Protein AF-A0A923QAM9-F1 (afdb_monomer_lite)

pLDDT: mean 91.82, std 8.83, range [59.16, 98.12]

Secondary structure (DSSP, 8-state):
--HHHHHHHHHHHH-GGG----SSHHHHHHHHHHHHHHHTTSS-------S-HHHHHHHHHHT---

Foldseek 3Di:
DDQVVVQVVVCVVPNNVPGDDDPDLVVVVVVQVVVQVVPPPPHHGDDDFDDDPVRVVVVCVVPDDD

Structure (mmCIF, N/CA/C/O backbone):
data_AF-A0A923QAM9-F1
#
_entry.id   AF-A0A923QAM9-F1
#
loop_
_atom_site.group_PDB
_atom_site.id
_atom_site.type_symbol
_atom_site.label_atom_id
_atom_site.label_alt_id
_atom_site.label_comp_id
_atom_site.label_asym_id
_atom_site.label_entity_id
_atom_site.label_seq_id
_atom_site.pdbx_PDB_ins_code
_atom_site.Cartn_x
_atom_site.Cartn_y
_atom_site.Cartn_z
_atom_site.occupancy
_atom_site.B_iso_or_equiv
_atom_site.auth_seq_id
_atom_site.auth_comp_id
_atom_site.auth_asym_id
_atom_site.auth_atom_id
_atom_site.pdbx_PDB_model_num
ATOM 1 N N . MET A 1 1 ? -14.180 3.233 -0.270 1.00 80.94 1 MET A N 1
ATOM 2 C CA . MET A 1 1 ? -14.028 2.904 -1.702 1.00 80.94 1 MET A CA 1
ATOM 3 C C . MET A 1 1 ? -13.583 1.455 -1.779 1.00 80.94 1 MET A C 1
ATOM 5 O O . MET A 1 1 ? -12.750 1.102 -0.954 1.00 80.94 1 MET A O 1
ATOM 9 N N . PRO A 1 2 ? -14.163 0.623 -2.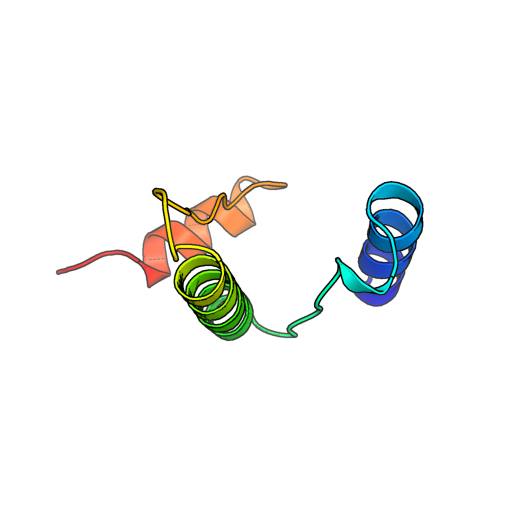659 1.00 89.62 2 PRO A N 1
ATOM 10 C CA . PRO A 1 2 ? -13.685 -0.746 -2.872 1.00 89.62 2 PRO A CA 1
ATOM 11 C C . PRO A 1 2 ? -12.213 -0.762 -3.305 1.00 89.62 2 PRO A C 1
ATOM 13 O O . PRO A 1 2 ? -11.788 0.165 -3.996 1.00 89.62 2 PRO A O 1
ATOM 16 N N . VAL A 1 3 ? -11.457 -1.789 -2.905 1.00 87.94 3 VAL A N 1
ATOM 17 C CA . VAL A 1 3 ? -10.010 -1.880 -3.175 1.00 87.94 3 VAL A CA 1
ATOM 18 C C . VAL A 1 3 ? -9.704 -1.913 -4.673 1.00 87.94 3 VAL A C 1
ATOM 20 O O . VAL A 1 3 ? -8.850 -1.157 -5.126 1.00 87.94 3 VAL A O 1
ATOM 23 N N . ASP A 1 4 ? -10.486 -2.665 -5.451 1.00 91.19 4 ASP A N 1
ATOM 24 C CA . ASP A 1 4 ? -10.303 -2.780 -6.903 1.00 91.19 4 ASP A CA 1
ATOM 25 C C . ASP A 1 4 ? -10.427 -1.424 -7.601 1.00 91.19 4 ASP A C 1
ATOM 27 O O . ASP A 1 4 ? -9.598 -1.061 -8.427 1.00 91.19 4 ASP A O 1
ATOM 31 N N . HIS A 1 5 ? -11.398 -0.609 -7.180 1.00 95.00 5 HIS A N 1
ATOM 32 C CA . HIS A 1 5 ? -11.584 0.725 -7.743 1.00 95.00 5 HIS A CA 1
ATOM 33 C C . HIS A 1 5 ? -10.417 1.664 -7.400 1.00 95.00 5 HIS A C 1
ATOM 35 O O . HIS A 1 5 ? -10.007 2.469 -8.232 1.00 95.00 5 HIS A O 1
ATOM 41 N N . LEU A 1 6 ? -9.853 1.570 -6.190 1.00 93.81 6 LEU A N 1
ATOM 42 C CA . LEU A 1 6 ? -8.653 2.338 -5.848 1.00 93.81 6 LEU A CA 1
ATOM 43 C C . LEU A 1 6 ? -7.452 1.893 -6.690 1.00 93.81 6 LEU A C 1
ATOM 45 O O . LEU A 1 6 ? -6.673 2.736 -7.131 1.00 93.81 6 LEU A O 1
ATOM 49 N N . ALA A 1 7 ? -7.305 0.587 -6.899 1.00 94.88 7 ALA A N 1
ATOM 50 C CA . ALA A 1 7 ? -6.219 0.039 -7.688 1.00 94.88 7 ALA A CA 1
ATOM 51 C C . ALA A 1 7 ? -6.311 0.474 -9.150 1.00 94.88 7 ALA A C 1
ATOM 53 O O . ALA A 1 7 ? -5.306 0.910 -9.695 1.00 94.88 7 ALA A O 1
ATOM 54 N N . ASP A 1 8 ? -7.498 0.447 -9.754 1.00 96.25 8 ASP A N 1
ATOM 55 C CA . ASP A 1 8 ? -7.703 0.922 -11.126 1.00 96.25 8 ASP A CA 1
ATOM 56 C C . ASP A 1 8 ? -7.303 2.397 -11.272 1.00 96.25 8 ASP A C 1
ATOM 58 O O . ASP A 1 8 ? -6.499 2.741 -12.136 1.00 96.25 8 ASP A O 1
ATOM 62 N N . LEU A 1 9 ? -7.741 3.256 -10.342 1.00 96.88 9 LEU A N 1
ATOM 63 C CA . LEU A 1 9 ? -7.327 4.664 -10.315 1.00 96.88 9 LEU A CA 1
ATOM 64 C C . LEU A 1 9 ? -5.810 4.829 -10.149 1.00 96.88 9 LEU A C 1
ATOM 66 O O . LEU A 1 9 ? -5.212 5.727 -10.739 1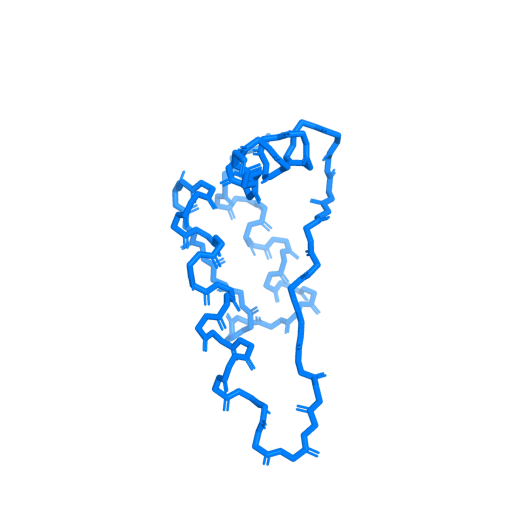.00 96.88 9 LEU A O 1
ATOM 70 N N . ALA A 1 10 ? -5.174 3.994 -9.327 1.00 97.00 10 ALA A N 1
ATOM 71 C CA . ALA A 1 10 ? -3.729 4.034 -9.145 1.00 97.00 10 ALA A CA 1
ATOM 72 C C . ALA A 1 10 ? -2.989 3.560 -10.405 1.00 97.00 10 ALA A C 1
ATOM 74 O O . ALA A 1 10 ? -1.991 4.173 -10.781 1.00 97.00 10 ALA A O 1
ATOM 75 N N . ARG A 1 11 ? -3.476 2.515 -11.081 1.00 97.62 11 ARG A N 1
ATOM 76 C CA . ARG A 1 11 ? -2.881 1.981 -12.317 1.00 97.62 11 ARG A CA 1
ATOM 77 C C . ARG A 1 11 ? -2.921 3.007 -13.440 1.00 97.62 11 ARG A C 1
ATOM 79 O O . ARG A 1 11 ? -1.912 3.175 -14.119 1.00 97.62 11 ARG A O 1
ATOM 86 N N . ASP A 1 12 ? -4.012 3.758 -13.560 1.00 97.94 12 ASP A N 1
ATOM 87 C CA . ASP A 1 12 ? -4.128 4.855 -14.528 1.00 97.94 12 ASP A CA 1
ATOM 88 C C . ASP A 1 12 ? -3.056 5.942 -14.323 1.00 97.94 12 ASP A C 1
ATOM 90 O O . ASP A 1 12 ? -2.608 6.577 -15.278 1.00 97.94 12 ASP A O 1
ATOM 94 N N . VAL A 1 13 ? -2.626 6.165 -13.076 1.00 98.12 13 VAL A N 1
ATOM 95 C CA . VAL A 1 13 ? -1.649 7.207 -12.719 1.00 98.12 13 VAL A CA 1
ATOM 96 C C . VAL A 1 13 ? -0.209 6.693 -12.751 1.00 98.12 13 VAL A C 1
ATOM 98 O O . VAL A 1 13 ? 0.688 7.395 -13.220 1.00 98.12 13 VAL A O 1
ATOM 101 N N . PHE A 1 14 ? 0.037 5.496 -12.219 1.00 96.81 14 PHE A N 1
ATOM 102 C CA . PHE A 1 14 ? 1.382 4.969 -11.975 1.00 96.81 14 PHE A CA 1
ATOM 103 C C . PHE A 1 14 ? 1.821 3.899 -12.985 1.00 96.81 14 PHE A C 1
ATOM 105 O O . PHE A 1 14 ? 3.023 3.653 -13.094 1.00 96.81 14 PHE A O 1
ATOM 112 N N . GLY A 1 15 ? 0.891 3.319 -13.748 1.00 97.38 15 GLY A N 1
ATOM 113 C CA . GLY A 1 15 ? 1.101 2.168 -14.631 1.00 97.38 15 GLY A CA 1
ATOM 114 C C . GLY A 1 15 ? 0.797 0.836 -13.939 1.00 97.38 15 GLY A C 1
ATOM 115 O O . GLY A 1 15 ? 1.004 0.698 -12.734 1.00 97.38 15 GLY A O 1
ATOM 116 N N . GLU A 1 16 ? 0.317 -0.153 -14.703 1.00 94.69 16 GLU A N 1
ATOM 117 C CA . GLU A 1 16 ? -0.136 -1.441 -14.149 1.00 94.69 16 GLU A CA 1
ATOM 118 C C . GLU A 1 16 ? 0.957 -2.186 -13.377 1.00 94.69 16 GLU A C 1
ATOM 120 O O . GLU A 1 16 ? 0.718 -2.633 -12.258 1.00 94.69 16 GLU A O 1
ATOM 125 N N . ASP A 1 17 ? 2.178 -2.219 -13.916 1.00 95.00 17 ASP A N 1
ATOM 126 C CA . ASP A 1 17 ? 3.319 -2.932 -13.322 1.00 95.00 17 ASP A CA 1
ATOM 127 C C . ASP A 1 17 ? 3.850 -2.287 -12.029 1.00 95.00 17 ASP A C 1
ATOM 129 O 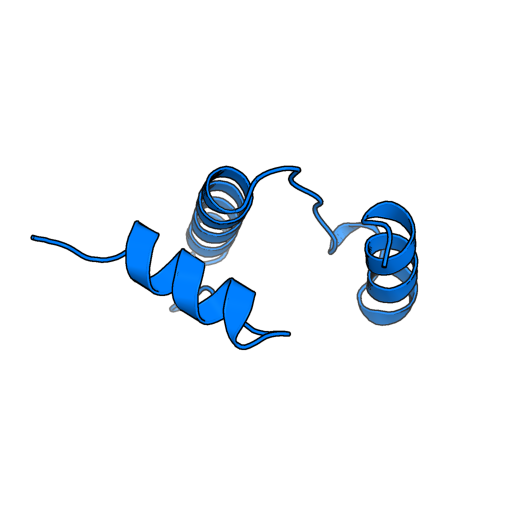O . ASP A 1 17 ? 4.764 -2.808 -11.392 1.00 95.00 17 ASP A O 1
ATOM 133 N N . ARG A 1 18 ? 3.314 -1.123 -11.645 1.00 94.56 18 ARG A N 1
ATOM 134 C CA . ARG A 1 18 ? 3.753 -0.347 -10.476 1.00 94.56 18 ARG A CA 1
ATOM 135 C C . ARG A 1 18 ? 2.733 -0.326 -9.343 1.00 94.56 18 ARG A C 1
ATOM 137 O O . ARG A 1 18 ? 2.945 0.387 -8.360 1.00 94.56 18 ARG A O 1
ATOM 144 N N . VAL A 1 19 ? 1.638 -1.076 -9.471 1.00 96.88 19 VAL A N 1
ATOM 145 C CA . VAL A 1 19 ? 0.568 -1.140 -8.473 1.00 96.88 19 VAL A CA 1
ATOM 146 C C . VAL A 1 19 ? 0.396 -2.570 -7.984 1.00 96.88 19 VAL A C 1
ATOM 148 O O . VAL A 1 19 ? -0.077 -3.439 -8.712 1.00 96.88 19 VAL A O 1
ATOM 151 N N . THR A 1 20 ? 0.706 -2.780 -6.708 1.00 95.88 20 THR A N 1
ATOM 152 C CA . THR A 1 20 ? 0.453 -4.037 -5.999 1.00 95.88 20 THR A CA 1
ATOM 153 C C . THR A 1 20 ? -0.720 -3.853 -5.042 1.00 95.88 20 THR A C 1
ATOM 155 O O . THR A 1 20 ? -0.845 -2.804 -4.408 1.00 95.88 20 THR A O 1
ATOM 158 N N . ILE A 1 21 ? -1.585 -4.863 -4.948 1.00 95.62 21 ILE A N 1
ATOM 159 C CA . ILE A 1 21 ? -2.710 -4.902 -4.010 1.00 95.62 21 ILE A CA 1
ATOM 160 C C . ILE A 1 21 ? -2.409 -5.972 -2.969 1.00 95.62 21 ILE A C 1
ATOM 162 O O . ILE A 1 21 ? -2.016 -7.073 -3.336 1.00 95.62 21 ILE A O 1
ATOM 166 N N . GLU A 1 22 ? -2.650 -5.644 -1.706 1.00 95.44 22 GLU A N 1
ATOM 167 C CA . GLU A 1 22 ? -2.676 -6.594 -0.598 1.00 95.44 22 GLU A CA 1
ATOM 168 C C . GLU A 1 22 ? -3.965 -6.362 0.197 1.00 95.44 22 GLU A C 1
ATOM 170 O O . GLU A 1 22 ? -4.396 -5.215 0.366 1.00 95.44 22 GLU A O 1
ATOM 175 N N . ASP A 1 23 ? -4.589 -7.440 0.672 1.00 91.56 23 ASP A N 1
ATOM 176 C CA . ASP A 1 23 ? -5.874 -7.380 1.386 1.00 91.56 23 ASP A CA 1
ATOM 177 C C . ASP A 1 23 ? -5.730 -6.875 2.831 1.00 91.56 23 ASP A C 1
ATOM 179 O O . ASP A 1 23 ? -6.689 -6.358 3.415 1.00 91.56 23 ASP A O 1
ATOM 183 N N . ALA A 1 24 ? -4.531 -7.007 3.406 1.00 93.69 24 ALA A N 1
ATOM 184 C CA . ALA A 1 24 ? -4.208 -6.615 4.771 1.00 93.69 24 ALA A CA 1
ATOM 185 C C . ALA A 1 24 ? -3.020 -5.640 4.819 1.00 93.69 24 ALA A C 1
ATOM 187 O O . ALA A 1 24 ? -2.132 -5.643 3.963 1.00 93.69 24 ALA A O 1
ATOM 188 N N . LEU A 1 25 ? -3.011 -4.759 5.825 1.00 94.88 25 LEU A N 1
ATOM 189 C CA . LEU A 1 25 ? -2.004 -3.701 5.927 1.00 94.88 25 LEU A CA 1
ATOM 190 C C . LEU A 1 25 ? -0.613 -4.239 6.298 1.00 94.88 25 LEU A C 1
ATOM 192 O O . LEU A 1 25 ? 0.389 -3.683 5.859 1.00 94.88 25 LEU A O 1
ATOM 196 N N . ASP A 1 26 ? -0.528 -5.293 7.100 1.00 96.50 26 ASP A N 1
ATOM 197 C CA . ASP A 1 26 ? 0.726 -5.968 7.451 1.00 96.50 26 ASP A CA 1
ATOM 198 C C . ASP A 1 26 ? 1.361 -6.685 6.251 1.00 96.50 26 ASP A C 1
ATOM 200 O O . ASP A 1 26 ? 2.576 -6.575 6.049 1.00 96.50 26 ASP A O 1
ATOM 204 N N . ASP A 1 27 ? 0.544 -7.311 5.404 1.00 97.44 27 ASP A N 1
ATOM 205 C CA . ASP A 1 27 ? 0.986 -7.857 4.116 1.00 97.44 27 ASP A CA 1
ATOM 206 C C . ASP A 1 27 ? 1.483 -6.731 3.191 1.00 97.44 27 ASP A C 1
ATOM 208 O O . ASP A 1 27 ? 2.607 -6.787 2.689 1.00 97.44 27 ASP A O 1
ATOM 212 N N . ALA A 1 28 ? 0.725 -5.632 3.069 1.00 96.69 28 ALA A N 1
ATOM 213 C CA . ALA A 1 28 ? 1.125 -4.450 2.295 1.00 96.69 28 ALA A CA 1
ATOM 214 C C . ALA A 1 28 ? 2.473 -3.866 2.739 1.00 96.69 28 ALA A C 1
ATOM 216 O O . ALA A 1 28 ? 3.302 -3.495 1.904 1.00 96.69 28 ALA A O 1
ATOM 217 N N . LEU A 1 29 ? 2.710 -3.783 4.051 1.00 97.00 29 LEU A N 1
ATOM 218 C CA . LEU A 1 29 ? 3.977 -3.303 4.602 1.00 97.00 29 LEU A CA 1
ATOM 219 C C . LEU A 1 29 ? 5.125 -4.266 4.289 1.00 97.00 29 LEU A C 1
ATOM 221 O O . LEU A 1 29 ? 6.200 -3.813 3.898 1.00 97.00 29 LEU A O 1
ATOM 225 N N . THR A 1 30 ? 4.898 -5.573 4.424 1.00 96.69 30 THR A N 1
ATOM 226 C CA . THR A 1 30 ? 5.891 -6.608 4.102 1.00 96.69 30 THR A CA 1
ATOM 227 C C . THR A 1 30 ? 6.299 -6.538 2.635 1.00 96.69 30 THR A C 1
ATOM 229 O O . THR A 1 30 ? 7.489 -6.438 2.327 1.00 96.69 30 THR A O 1
ATOM 232 N N . THR A 1 31 ? 5.317 -6.504 1.733 1.00 97.50 31 THR A N 1
ATOM 233 C CA . THR A 1 31 ? 5.541 -6.387 0.291 1.00 97.50 31 THR A CA 1
ATOM 234 C C . THR A 1 31 ? 6.269 -5.086 -0.052 1.00 97.50 31 THR A C 1
ATOM 236 O O . THR A 1 31 ? 7.260 -5.109 -0.782 1.00 97.50 31 THR A O 1
ATOM 239 N N . ALA A 1 32 ? 5.862 -3.950 0.523 1.00 96.25 32 ALA A N 1
ATOM 240 C CA . ALA A 1 32 ? 6.505 -2.661 0.268 1.00 96.25 32 ALA A CA 1
ATOM 241 C C . ALA A 1 32 ? 7.970 -2.610 0.736 1.00 96.25 32 ALA A C 1
ATOM 243 O O . ALA A 1 32 ? 8.812 -2.050 0.033 1.00 96.25 32 ALA A O 1
ATOM 244 N N . VAL A 1 33 ? 8.290 -3.193 1.897 1.00 94.69 33 VAL A N 1
ATOM 245 C CA . VAL A 1 33 ? 9.677 -3.289 2.388 1.00 94.69 33 VAL A CA 1
ATOM 246 C C . VAL A 1 33 ? 10.508 -4.184 1.474 1.00 94.69 33 VAL A C 1
ATOM 248 O O . VAL A 1 33 ? 11.598 -3.783 1.082 1.00 94.69 33 VAL A O 1
ATOM 251 N N . GLY A 1 34 ? 9.979 -5.341 1.062 1.00 94.56 34 GLY A N 1
ATOM 252 C CA . GLY A 1 34 ? 10.674 -6.233 0.130 1.00 94.56 34 GLY A CA 1
ATOM 253 C C . GLY A 1 34 ? 10.989 -5.566 -1.213 1.00 94.56 34 GLY A C 1
ATOM 254 O O . GLY A 1 34 ? 12.093 -5.719 -1.734 1.00 94.56 34 GLY A O 1
ATOM 255 N N . LEU A 1 35 ? 10.053 -4.775 -1.748 1.00 93.69 35 LEU A N 1
ATOM 256 C CA . LEU A 1 35 ? 10.271 -3.983 -2.963 1.00 93.69 35 LEU A CA 1
ATOM 257 C C . LEU A 1 35 ? 11.329 -2.891 -2.757 1.00 93.69 35 LEU A C 1
ATOM 259 O O . LEU A 1 35 ? 12.196 -2.710 -3.608 1.00 93.69 35 LEU A O 1
ATOM 263 N N . ALA A 1 36 ? 11.284 -2.179 -1.629 1.00 92.81 36 ALA A N 1
ATOM 264 C CA . ALA A 1 36 ? 12.278 -1.158 -1.309 1.00 92.81 36 ALA A CA 1
ATOM 265 C C . ALA A 1 36 ? 13.689 -1.758 -1.186 1.00 92.81 36 ALA A C 1
ATOM 267 O O . ALA A 1 36 ? 14.634 -1.212 -1.753 1.00 92.81 36 ALA A O 1
ATOM 268 N N . ASP A 1 37 ? 13.829 -2.896 -0.505 1.00 90.25 37 ASP A N 1
ATOM 269 C CA . ASP A 1 37 ? 15.112 -3.583 -0.335 1.00 90.25 37 ASP A CA 1
ATOM 270 C C . ASP A 1 37 ? 15.687 -4.078 -1.672 1.00 90.25 37 ASP A C 1
ATOM 272 O O . ASP A 1 37 ? 16.898 -4.007 -1.883 1.00 90.25 37 ASP A O 1
ATOM 276 N N . ALA A 1 38 ? 14.836 -4.542 -2.595 1.00 89.31 38 ALA A 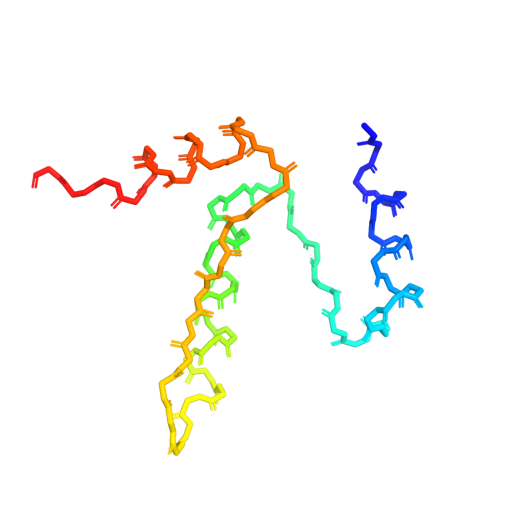N 1
ATOM 277 C CA . ALA A 1 38 ? 15.260 -5.004 -3.918 1.00 89.31 38 ALA A CA 1
ATOM 278 C C . ALA A 1 38 ? 15.804 -3.871 -4.810 1.00 89.31 38 ALA A C 1
ATOM 280 O O . ALA A 1 38 ? 16.739 -4.085 -5.577 1.00 89.31 38 ALA A O 1
ATOM 281 N N . GLU A 1 39 ? 15.247 -2.664 -4.693 1.00 81.94 39 GLU A N 1
ATOM 282 C CA . GLU A 1 39 ? 15.644 -1.480 -5.473 1.00 81.94 39 GLU A CA 1
ATOM 283 C C . GLU A 1 39 ? 16.879 -0.758 -4.891 1.00 81.94 39 GLU A C 1
ATOM 285 O O . GLU A 1 39 ? 17.471 0.116 -5.528 1.00 81.94 39 GLU A O 1
ATOM 290 N N . ALA A 1 40 ? 17.305 -1.110 -3.675 1.00 78.25 40 ALA A N 1
ATOM 291 C CA . ALA A 1 40 ? 18.350 -0.411 -2.926 1.00 78.25 40 ALA A CA 1
ATOM 292 C C . ALA A 1 40 ? 19.800 -0.768 -3.337 1.00 78.25 40 ALA A C 1
ATOM 294 O O . ALA A 1 40 ? 20.718 -0.645 -2.525 1.00 78.25 40 ALA A O 1
ATOM 295 N N . GLU A 1 41 ? 20.053 -1.175 -4.588 1.00 65.25 41 GLU A N 1
ATOM 296 C CA . GLU A 1 41 ? 21.383 -1.638 -5.035 1.00 65.25 41 GLU A CA 1
ATOM 297 C C . GLU A 1 41 ? 22.471 -0.543 -4.922 1.00 65.25 41 GLU A C 1
ATOM 299 O O . GLU A 1 41 ? 23.629 -0.842 -4.630 1.00 65.25 41 GLU A O 1
ATOM 304 N N . TYR A 1 42 ? 22.102 0.739 -5.080 1.00 64.25 42 TYR A N 1
ATOM 305 C CA . TYR A 1 42 ? 23.047 1.872 -5.075 1.00 64.25 42 TYR A CA 1
ATOM 306 C C . TYR A 1 42 ? 22.581 3.114 -4.280 1.00 64.25 42 TYR A C 1
ATOM 308 O O . TYR A 1 42 ? 23.197 4.178 -4.382 1.00 64.25 42 TYR A O 1
ATOM 316 N N . GLY A 1 43 ? 21.513 3.021 -3.478 1.00 67.56 43 GLY A N 1
ATOM 317 C CA . GLY A 1 43 ? 20.945 4.153 -2.732 1.00 67.56 43 GLY A CA 1
ATOM 318 C C . GLY A 1 43 ? 19.913 3.737 -1.679 1.00 67.56 43 GLY A C 1
ATOM 319 O O . GLY A 1 43 ? 19.506 2.585 -1.623 1.00 67.56 43 GLY A O 1
ATOM 320 N N . GLY A 1 44 ? 19.499 4.676 -0.820 1.00 81.06 44 GLY A N 1
ATOM 321 C CA . GLY A 1 44 ? 18.498 4.411 0.218 1.00 81.06 44 GLY A CA 1
ATOM 322 C C . GLY A 1 44 ? 17.076 4.416 -0.342 1.00 81.06 44 GLY A C 1
ATOM 323 O O . GLY A 1 44 ? 16.583 5.472 -0.737 1.00 81.06 44 GLY A O 1
ATOM 324 N N . ALA A 1 45 ? 16.420 3.258 -0.345 1.00 89.06 45 ALA A N 1
ATOM 325 C CA . ALA A 1 45 ? 14.985 3.140 -0.575 1.00 89.06 45 ALA A CA 1
ATOM 326 C C . ALA A 1 45 ? 14.211 3.257 0.749 1.00 89.06 45 ALA A C 1
ATOM 328 O O . ALA A 1 45 ? 14.761 3.075 1.837 1.00 89.06 45 ALA A O 1
ATOM 329 N N . GLY A 1 46 ? 12.924 3.587 0.668 1.00 91.88 46 GLY A N 1
ATOM 330 C CA . GLY A 1 46 ? 12.074 3.714 1.845 1.00 91.88 46 GLY A CA 1
ATOM 331 C C . GLY A 1 46 ? 10.595 3.613 1.504 1.00 91.88 46 GLY A C 1
ATOM 332 O O . GLY A 1 46 ? 10.182 3.887 0.379 1.00 91.88 46 GLY A O 1
ATOM 333 N N . VAL A 1 47 ? 9.798 3.235 2.501 1.00 95.12 47 VAL A N 1
ATOM 334 C CA . VAL A 1 47 ? 8.347 3.070 2.375 1.00 95.12 47 VAL A CA 1
ATOM 335 C C . VAL A 1 47 ? 7.638 4.291 2.961 1.00 95.12 47 VAL A C 1
ATOM 337 O O . VAL A 1 47 ? 7.852 4.646 4.121 1.00 95.12 47 VAL A O 1
ATOM 340 N N . LEU A 1 48 ? 6.769 4.929 2.169 1.00 96.31 48 LEU A N 1
ATOM 341 C CA . LEU A 1 48 ? 5.908 6.028 2.612 1.00 96.31 48 LEU A CA 1
ATOM 342 C C . LEU A 1 48 ? 4.470 5.536 2.800 1.00 96.31 48 LEU A C 1
ATOM 344 O O . LEU A 1 48 ? 3.776 5.250 1.829 1.00 96.31 48 LEU A O 1
ATOM 348 N N . VAL A 1 49 ? 3.995 5.518 4.046 1.00 97.44 49 VAL A N 1
ATOM 349 C CA . VAL A 1 49 ? 2.591 5.220 4.368 1.00 97.44 49 VAL A CA 1
ATOM 350 C C . VAL A 1 49 ? 1.781 6.517 4.392 1.00 97.44 49 VAL A C 1
ATOM 352 O O . VAL A 1 49 ? 2.099 7.439 5.144 1.00 97.44 49 VAL A O 1
ATOM 355 N N . THR A 1 50 ? 0.732 6.607 3.570 1.00 96.38 50 THR A N 1
ATOM 356 C CA . THR A 1 50 ? -0.089 7.822 3.407 1.00 96.38 50 THR A CA 1
ATOM 357 C C . THR A 1 50 ? -1.539 7.491 3.009 1.00 96.38 50 THR A C 1
ATOM 359 O O . THR A 1 50 ? -1.960 6.340 3.062 1.00 96.38 50 THR A O 1
ATOM 362 N N . GLY A 1 51 ? -2.328 8.506 2.650 1.00 94.56 51 GLY A N 1
ATOM 363 C CA . GLY A 1 51 ? -3.692 8.392 2.119 1.00 94.56 51 GLY A CA 1
ATOM 364 C C . GLY A 1 51 ? -4.793 8.627 3.153 1.00 94.56 51 GLY A C 1
ATOM 365 O O . GLY A 1 51 ? -5.825 9.208 2.826 1.00 94.56 51 GLY A O 1
ATOM 366 N N . SER A 1 52 ? -4.576 8.244 4.415 1.00 95.81 52 SER A N 1
ATOM 367 C CA . SER A 1 52 ? -5.543 8.455 5.501 1.00 95.81 52 SER A CA 1
ATOM 368 C C . SER A 1 52 ? -4.886 8.448 6.880 1.00 95.81 52 SER A C 1
ATOM 370 O O . SER A 1 52 ? -3.928 7.716 7.125 1.00 95.81 52 SER A O 1
ATOM 372 N N . VAL A 1 53 ? -5.460 9.209 7.818 1.00 97.88 53 VAL A N 1
ATOM 373 C CA . VAL A 1 53 ? -5.069 9.177 9.239 1.00 97.88 53 VAL A CA 1
ATOM 374 C C . VAL A 1 53 ? -5.282 7.800 9.874 1.00 97.88 53 VAL A C 1
ATOM 376 O O . VAL A 1 53 ? -4.534 7.432 10.775 1.00 97.88 53 VAL A O 1
ATOM 379 N N . VAL A 1 54 ? -6.267 7.034 9.392 1.00 95.94 54 VAL A N 1
ATOM 380 C CA . VAL A 1 54 ? -6.558 5.678 9.885 1.00 95.94 54 VAL A CA 1
ATOM 381 C C . VAL A 1 54 ? -5.423 4.733 9.497 1.00 95.94 54 VAL A C 1
ATOM 383 O O . VAL A 1 54 ? -4.804 4.144 10.376 1.00 95.94 54 VAL A O 1
ATOM 386 N N . THR A 1 55 ? -5.078 4.684 8.207 1.00 95.38 55 THR A N 1
ATOM 387 C CA . THR A 1 55 ? -3.980 3.865 7.671 1.00 95.38 55 THR A CA 1
ATOM 388 C C . THR A 1 55 ? -2.654 4.174 8.361 1.00 95.38 55 THR A C 1
ATOM 390 O O . THR A 1 55 ? -1.939 3.270 8.785 1.00 95.38 55 THR A O 1
ATOM 393 N N . VAL A 1 56 ? -2.337 5.460 8.541 1.00 97.44 56 VAL A N 1
ATOM 394 C CA . VAL A 1 56 ? -1.111 5.877 9.239 1.00 97.44 56 VAL A CA 1
ATOM 395 C C . VAL A 1 56 ? -1.139 5.464 10.716 1.00 97.44 56 VAL A C 1
ATOM 397 O O . VAL A 1 56 ? -0.119 5.032 11.253 1.00 97.44 56 VAL A O 1
ATOM 400 N N . GLY A 1 57 ? -2.287 5.582 11.389 1.00 97.00 57 GLY A N 1
ATOM 401 C CA . GLY A 1 57 ? -2.445 5.178 12.788 1.00 97.00 57 GLY A CA 1
ATOM 402 C C . GLY A 1 57 ? -2.266 3.674 13.004 1.00 97.00 57 GLY A C 1
ATOM 403 O O . GLY A 1 57 ? -1.606 3.263 13.963 1.00 97.00 57 GLY A O 1
ATOM 404 N N . GLU A 1 58 ? -2.802 2.864 12.098 1.00 96.38 58 GLU A N 1
ATOM 405 C CA . GLU A 1 58 ? -2.671 1.408 12.122 1.00 96.38 58 GLU A CA 1
ATOM 406 C C . GLU A 1 58 ? -1.236 0.969 11.819 1.00 96.38 58 GLU A C 1
ATOM 408 O O . GLU A 1 58 ? -0.635 0.267 12.631 1.00 96.38 58 GLU A O 1
ATOM 413 N N . ALA A 1 59 ? -0.619 1.497 10.756 1.00 97.12 59 ALA A N 1
ATOM 414 C CA . ALA A 1 59 ? 0.785 1.228 10.441 1.00 97.12 59 ALA A CA 1
ATOM 415 C C . ALA A 1 59 ? 1.717 1.611 11.600 1.00 97.12 59 ALA A C 1
ATOM 417 O O . ALA A 1 59 ? 2.620 0.861 11.958 1.00 97.12 59 ALA A O 1
ATOM 418 N N . ARG A 1 60 ? 1.474 2.752 12.259 1.00 95.50 60 ARG A N 1
ATOM 419 C CA . ARG A 1 60 ? 2.232 3.158 13.453 1.00 95.50 60 ARG A CA 1
ATOM 420 C C . ARG A 1 60 ? 2.065 2.182 14.622 1.00 95.50 60 ARG A C 1
ATOM 422 O O . ARG A 1 60 ? 2.987 2.051 15.424 1.00 95.50 60 ARG A O 1
ATOM 429 N N . THR A 1 61 ? 0.902 1.550 14.749 1.00 95.69 61 THR A N 1
ATOM 430 C CA . THR A 1 61 ? 0.645 0.535 15.780 1.00 95.69 61 THR A CA 1
ATOM 431 C C . THR A 1 61 ? 1.399 -0.754 15.463 1.00 95.69 61 THR A C 1
ATOM 433 O O . THR A 1 61 ? 2.060 -1.284 16.348 1.00 95.69 61 THR A O 1
ATOM 436 N N . LEU A 1 62 ? 1.380 -1.197 14.202 1.00 94.50 62 LEU A N 1
ATOM 437 C CA . LEU A 1 62 ? 2.106 -2.382 13.727 1.00 94.50 62 LEU A CA 1
ATOM 438 C C . LEU A 1 62 ? 3.635 -2.221 13.804 1.00 94.50 62 LEU A C 1
ATOM 440 O O . LEU A 1 62 ? 4.344 -3.166 14.128 1.00 94.50 62 LEU A O 1
ATOM 444 N N . LEU A 1 63 ? 4.152 -1.020 13.531 1.00 92.38 63 LEU A N 1
ATOM 445 C CA . LEU A 1 63 ? 5.594 -0.730 13.497 1.00 92.38 63 LEU A CA 1
ATOM 446 C C . LEU A 1 63 ? 6.177 -0.307 14.851 1.00 92.38 63 LEU A C 1
ATOM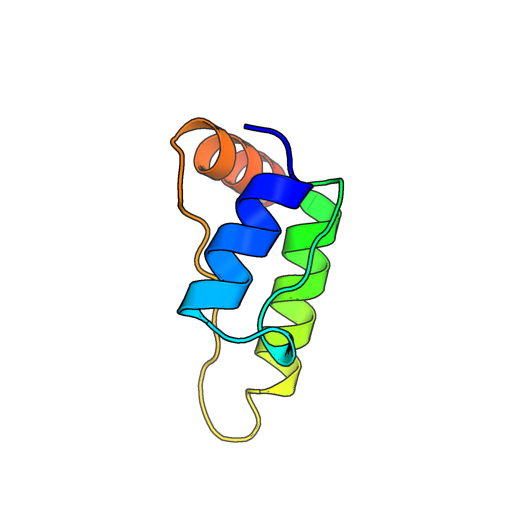 448 O O . LEU A 1 63 ? 7.375 -0.021 14.955 1.00 92.38 63 LEU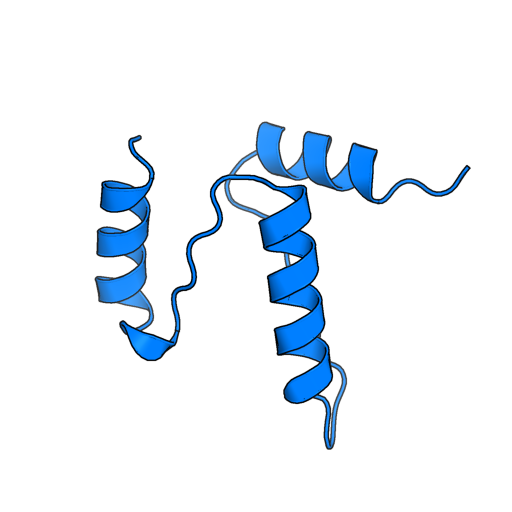 A O 1
ATOM 452 N N . ARG A 1 64 ? 5.352 -0.211 15.897 1.00 90.00 64 ARG A N 1
ATOM 453 C CA . ARG A 1 64 ? 5.837 0.135 17.232 1.00 90.00 64 ARG A CA 1
ATOM 454 C C . ARG A 1 64 ? 6.722 -1.000 17.752 1.00 90.00 64 ARG A C 1
ATOM 456 O O . ARG A 1 64 ? 6.287 -2.140 17.831 1.00 90.00 64 ARG A O 1
ATOM 463 N N . ARG A 1 65 ? 7.957 -0.672 18.133 1.00 67.75 65 ARG A N 1
ATOM 464 C CA . ARG A 1 65 ? 8.770 -1.535 18.996 1.00 67.75 65 ARG A CA 1
ATOM 465 C C . ARG A 1 65 ? 8.380 -1.261 20.446 1.00 67.75 65 ARG A C 1
ATOM 467 O O . ARG A 1 65 ? 8.216 -0.088 20.796 1.00 67.75 65 ARG A O 1
ATOM 474 N N . ASP A 1 66 ? 8.210 -2.321 21.229 1.00 59.16 66 ASP A N 1
ATOM 475 C CA . ASP A 1 66 ? 8.167 -2.226 22.692 1.00 59.16 66 ASP A CA 1
ATOM 476 C C . ASP A 1 66 ? 9.475 -1.633 23.244 1.00 59.16 66 ASP A C 1
ATOM 478 O O . ASP A 1 66 ? 10.556 -1.932 22.676 1.00 59.16 66 ASP A O 1
#

Sequence (66 aa):
MPVDHLADLARDVFGEDRVTIEDALDDALTTAVGLADAEAEYGGAGVLVTGSVVTVGEARTLLRRD

Radius of gyration: 13.13 Å; chains: 1; bounding box: 37×17×37 Å